Protein AF-A0A9E2CQS5-F1 (afdb_monomer_lite)

Secondary structure (DSSP, 8-state):
---THHHHHHHTPEEP-EEEEE-S-SB--SSPPEEEEEEPSS---GGG-EEEETTTEEPEEEEEETTEEEEE-SSPPPSEEEEEEEEEE-TTSSSEEEEEEEEEE--TTS-------

Sequence (117 aa):
YAKLSSLKTKLNAKPMPLLSEKTGGDYATDQPVSISLTFKEGKYRLKELTCYVAGQGKAKLDWVSDTEVTATAEKPFGVGRGRINCTMPDNSGRHYYWYSNVWIRSSPDQGYVSEKS

Radius of gyration: 16.21 Å; chains: 1; bounding box: 38×31×44 Å

pLDDT: mean 86.29, std 18.57, range [36.94, 98.5]

Foldseek 3Di:
DDDCVVVVLVVQAAAQQFPDKDWVDQAFDQFKTKMKTFHDDDDFQVVQKWKAKVPQGTFDWDAPDPGIIMTIGPGTDDAAKIKMKIWGQGPVSPHIHIDMGIHHYHDPPPDPDPDDD

Structure (mmCIF, N/CA/C/O backbone):
data_AF-A0A9E2CQS5-F1
#
_entry.id   AF-A0A9E2CQS5-F1
#
loop_
_atom_site.group_PDB
_atom_site.id
_atom_site.type_symbol
_atom_site.label_atom_id
_atom_site.label_alt_id
_atom_site.label_comp_id
_atom_site.label_asym_id
_atom_site.label_entity_id
_atom_site.label_seq_id
_atom_site.pdbx_PDB_ins_code
_atom_site.Cartn_x
_atom_site.Cartn_y
_atom_site.Cartn_z
_atom_site.occupancy
_atom_site.B_iso_or_equiv
_atom_site.auth_seq_id
_atom_site.auth_comp_id
_atom_site.auth_asym_id
_atom_site.auth_atom_id
_atom_site.pdbx_PDB_model_num
ATOM 1 N N . TYR A 1 1 ? -19.107 -9.886 -21.287 1.00 36.94 1 TYR A N 1
ATOM 2 C CA . TYR A 1 1 ? -20.202 -9.328 -20.466 1.00 36.94 1 TYR A CA 1
ATOM 3 C C . TYR A 1 1 ? -19.982 -9.672 -18.999 1.00 36.94 1 TYR A C 1
ATOM 5 O O . TYR A 1 1 ? -19.922 -10.846 -18.654 1.00 36.94 1 TYR A O 1
ATOM 13 N N . ALA A 1 2 ? -19.767 -8.663 -18.150 1.00 41.81 2 ALA A N 1
ATOM 14 C CA . ALA A 1 2 ? -19.507 -8.842 -16.720 1.00 41.81 2 ALA A CA 1
ATOM 15 C C . ALA A 1 2 ? -20.821 -9.114 -15.964 1.00 41.81 2 ALA A C 1
ATOM 17 O O . ALA A 1 2 ? -21.767 -8.339 -16.068 1.00 41.81 2 ALA A O 1
ATOM 18 N N . LYS A 1 3 ? -20.896 -10.223 -15.216 1.00 44.28 3 LYS A N 1
ATOM 19 C CA . LYS A 1 3 ? -22.084 -10.596 -14.430 1.00 44.28 3 LYS A CA 1
ATOM 20 C C . LYS A 1 3 ? -22.300 -9.601 -13.276 1.00 44.28 3 LYS A C 1
ATOM 22 O O . LYS A 1 3 ? -21.394 -9.404 -12.461 1.00 44.28 3 LYS A O 1
ATOM 27 N N . LEU A 1 4 ? -23.510 -9.035 -13.177 1.00 54.22 4 LEU A N 1
ATOM 28 C CA . LEU A 1 4 ? -23.929 -8.067 -12.143 1.00 54.22 4 LEU A CA 1
ATOM 29 C C . LEU A 1 4 ? -23.735 -8.559 -10.698 1.00 54.22 4 LEU A C 1
ATOM 31 O O . LEU A 1 4 ? -23.569 -7.748 -9.794 1.00 54.22 4 LEU A O 1
ATOM 35 N N . SER A 1 5 ? -23.687 -9.869 -10.451 1.00 50.06 5 SER A N 1
ATOM 36 C CA . SER A 1 5 ? -23.412 -10.405 -9.111 1.00 50.06 5 SER A CA 1
ATOM 37 C C . SER A 1 5 ? -22.006 -10.063 -8.596 1.00 50.06 5 SER A C 1
ATOM 39 O O . SER A 1 5 ? -21.827 -9.881 -7.395 1.00 50.06 5 SER A O 1
ATOM 41 N N . SER A 1 6 ? -21.022 -9.877 -9.486 1.00 47.41 6 SER A N 1
ATOM 42 C CA . SER A 1 6 ? -19.667 -9.422 -9.123 1.00 47.41 6 SER A CA 1
ATOM 43 C C . SER A 1 6 ? -19.569 -7.910 -8.857 1.00 47.41 6 SER A C 1
ATOM 45 O O . SER A 1 6 ? -18.563 -7.439 -8.324 1.00 47.41 6 SER A O 1
ATOM 47 N N . LEU A 1 7 ? -20.609 -7.144 -9.213 1.00 48.56 7 LEU A N 1
ATOM 48 C CA . LEU A 1 7 ? -20.676 -5.693 -9.021 1.00 48.56 7 LEU A CA 1
ATOM 49 C C . LEU A 1 7 ? -20.853 -5.334 -7.540 1.00 48.56 7 LEU A C 1
ATOM 51 O O . LEU A 1 7 ? -20.248 -4.381 -7.062 1.00 48.56 7 LEU A O 1
ATOM 55 N N . LYS A 1 8 ? -21.617 -6.138 -6.790 1.00 47.81 8 LYS A N 1
ATOM 56 C CA . LYS A 1 8 ? -21.932 -5.876 -5.376 1.00 47.81 8 LYS A CA 1
ATOM 57 C C . LYS A 1 8 ? -20.705 -6.005 -4.466 1.00 47.81 8 LYS A C 1
ATOM 59 O O . LYS A 1 8 ? -20.511 -5.185 -3.577 1.00 47.81 8 LYS A O 1
ATOM 64 N N . THR A 1 9 ? -19.830 -6.979 -4.723 1.00 46.38 9 THR A N 1
ATOM 65 C CA . THR A 1 9 ? -18.573 -7.151 -3.971 1.00 46.38 9 THR A CA 1
ATOM 66 C C . THR A 1 9 ? -17.570 -6.035 -4.270 1.00 46.38 9 THR A C 1
ATOM 68 O O . THR A 1 9 ? -16.846 -5.616 -3.374 1.00 46.38 9 THR A O 1
ATOM 71 N N . LYS A 1 10 ? -17.568 -5.498 -5.501 1.00 47.25 10 LYS A N 1
ATOM 72 C CA . LYS A 1 10 ? -16.746 -4.334 -5.874 1.00 47.25 10 LYS A CA 1
ATOM 73 C C . LYS A 1 10 ? -17.269 -3.023 -5.274 1.00 47.25 10 LYS A C 1
ATOM 75 O O . LYS A 1 10 ? -16.463 -2.161 -4.955 1.00 47.25 10 LYS A O 1
ATOM 80 N N . LEU A 1 11 ? -18.585 -2.896 -5.080 1.00 53.03 11 LEU A N 1
ATOM 81 C CA . LEU A 1 11 ? -19.217 -1.719 -4.469 1.00 53.03 11 LEU A CA 1
ATOM 82 C C . LEU A 1 11 ? -19.046 -1.640 -2.940 1.00 53.03 11 LEU A C 1
ATOM 84 O O . LEU A 1 11 ? -19.198 -0.567 -2.371 1.00 53.03 11 LEU A O 1
ATOM 88 N N . ASN A 1 12 ? -18.757 -2.765 -2.276 1.00 55.62 12 ASN A N 1
ATOM 89 C CA . ASN A 1 12 ? -18.665 -2.855 -0.812 1.00 55.62 12 ASN A CA 1
ATOM 90 C C . ASN A 1 12 ? -17.233 -2.730 -0.260 1.00 55.62 12 ASN A C 1
ATOM 92 O O . ASN A 1 12 ? -17.038 -2.852 0.952 1.00 55.62 12 ASN A O 1
ATOM 96 N N . ALA A 1 13 ? -16.226 -2.529 -1.116 1.00 62.12 13 ALA A N 1
ATOM 97 C CA . ALA A 1 13 ? -14.872 -2.243 -0.657 1.00 62.12 13 ALA A CA 1
ATOM 98 C C . ALA A 1 13 ? -14.817 -0.806 -0.125 1.00 62.12 13 ALA A C 1
ATOM 100 O O . ALA A 1 13 ? -15.179 0.139 -0.829 1.00 62.12 13 ALA A O 1
ATOM 101 N N . LYS A 1 14 ? -14.378 -0.635 1.125 1.00 84.69 14 LYS A N 1
ATOM 102 C CA . LYS A 1 14 ? -14.215 0.699 1.706 1.00 84.69 14 LYS A CA 1
ATOM 103 C C . LYS A 1 14 ? -12.936 1.324 1.135 1.00 84.69 14 LYS A C 1
ATOM 105 O O . LYS A 1 14 ? -11.926 0.623 1.053 1.00 84.69 14 LYS A O 1
ATOM 110 N N . PRO A 1 15 ? -12.924 2.611 0.757 1.00 92.25 15 PRO A N 1
ATOM 111 C CA . PRO A 1 15 ? -11.673 3.272 0.406 1.00 92.25 15 PRO A CA 1
ATOM 112 C C . PRO A 1 15 ? -10.745 3.263 1.622 1.00 92.25 15 PRO A C 1
ATOM 114 O O . PRO A 1 15 ? -11.201 3.493 2.746 1.00 92.25 15 PRO A O 1
ATOM 117 N N . MET A 1 16 ? -9.461 2.974 1.410 1.00 96.12 16 MET A N 1
ATOM 118 C CA . MET A 1 16 ? -8.463 3.044 2.478 1.00 96.12 16 MET A CA 1
ATOM 119 C C . MET A 1 16 ? -8.512 4.421 3.164 1.00 96.12 16 MET A C 1
ATOM 121 O O . MET A 1 16 ? -8.578 5.430 2.460 1.00 96.12 16 MET A O 1
ATOM 125 N N . PRO A 1 17 ? -8.521 4.497 4.511 1.00 96.06 17 PRO A N 1
ATOM 126 C CA . PRO A 1 17 ? -8.713 5.751 5.236 1.00 96.06 17 PRO A CA 1
ATOM 127 C C . PRO A 1 17 ? -7.413 6.569 5.267 1.00 96.06 17 PRO A C 1
ATOM 129 O O . PRO A 1 17 ? -6.809 6.767 6.319 1.00 96.06 17 PRO A O 1
ATOM 132 N N . LEU A 1 18 ? -6.971 7.021 4.096 1.00 96.81 18 LEU A N 1
ATOM 133 C CA . LEU A 1 18 ? -5.725 7.753 3.899 1.00 96.81 18 LEU A CA 1
ATOM 134 C C . LEU A 1 18 ? -5.946 9.256 4.062 1.00 96.81 18 LEU A C 1
ATOM 136 O O . LEU A 1 18 ? -6.937 9.805 3.578 1.00 96.81 18 LEU A O 1
ATOM 140 N N . LEU A 1 19 ? -5.035 9.904 4.780 1.00 96.94 19 LEU A N 1
ATOM 141 C CA . LEU A 1 19 ? -4.870 11.352 4.800 1.00 96.94 19 LEU A CA 1
ATOM 142 C C . LEU A 1 19 ? -4.144 11.812 3.532 1.00 96.94 19 LEU A C 1
ATOM 144 O O . LEU A 1 19 ? -4.514 12.834 2.960 1.00 96.94 19 LEU A O 1
ATOM 148 N N . SER A 1 20 ? -3.136 11.050 3.108 1.00 96.88 20 SER A N 1
ATOM 149 C CA . SER A 1 20 ? -2.386 11.289 1.880 1.00 96.88 20 SER A CA 1
ATOM 150 C C . SER A 1 20 ? -1.658 10.031 1.405 1.00 96.88 20 SER A C 1
ATOM 152 O O . SER A 1 20 ? -1.422 9.080 2.160 1.00 96.88 20 SER A O 1
ATOM 154 N N . GLU A 1 21 ? -1.276 10.056 0.135 1.00 96.69 21 GLU A N 1
ATOM 155 C CA . GLU A 1 21 ? -0.513 9.026 -0.545 1.00 96.69 21 GLU A CA 1
ATOM 156 C C . GLU A 1 21 ? 0.594 9.653 -1.399 1.00 96.69 21 GLU A C 1
ATOM 158 O O . GLU A 1 21 ? 0.439 10.733 -1.973 1.00 96.69 21 GLU A O 1
ATOM 163 N N . LYS A 1 22 ? 1.729 8.961 -1.507 1.00 97.19 22 LYS A N 1
A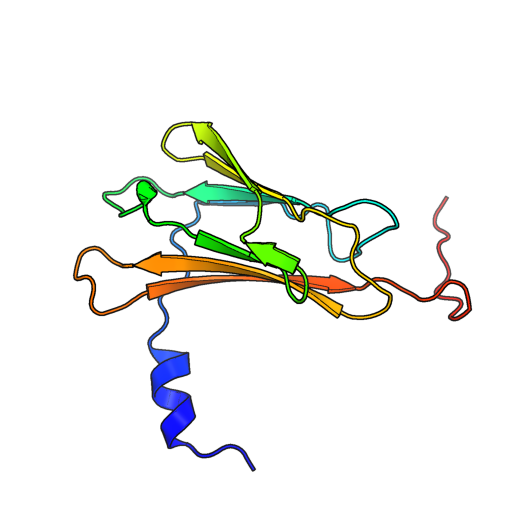TOM 164 C CA . LYS A 1 22 ? 2.816 9.312 -2.428 1.00 97.19 22 LYS A CA 1
ATOM 165 C C . LYS A 1 22 ? 3.246 8.067 -3.182 1.00 97.19 22 LYS A C 1
ATOM 167 O O . LYS A 1 22 ? 3.616 7.074 -2.567 1.00 97.19 22 LYS A O 1
ATOM 172 N N . THR A 1 23 ? 3.203 8.121 -4.508 1.00 94.50 23 THR A N 1
ATOM 173 C CA . THR A 1 23 ? 3.429 6.955 -5.383 1.00 94.50 23 THR A CA 1
ATOM 174 C C . THR A 1 23 ? 4.669 7.071 -6.266 1.00 94.50 23 THR A C 1
ATOM 176 O O . THR A 1 23 ? 4.969 6.153 -7.025 1.00 94.50 23 THR A O 1
ATOM 179 N N . GLY A 1 24 ? 5.371 8.207 -6.208 1.00 88.75 24 GLY A N 1
ATOM 180 C CA . GLY A 1 24 ? 6.487 8.506 -7.109 1.00 88.75 24 GLY A CA 1
ATOM 181 C C . GLY A 1 24 ? 6.068 8.816 -8.553 1.00 88.75 24 GLY A C 1
ATOM 182 O O . GLY A 1 24 ? 6.939 8.961 -9.402 1.00 88.75 24 GLY A O 1
ATOM 183 N N . GLY A 1 25 ? 4.762 8.940 -8.830 1.00 91.12 25 GLY A N 1
ATOM 184 C CA . GLY A 1 25 ? 4.203 9.237 -10.153 1.00 91.12 25 GLY A CA 1
ATOM 185 C C . GLY A 1 25 ? 3.503 8.040 -10.805 1.00 91.12 25 GLY A C 1
ATOM 186 O O . GLY A 1 25 ? 3.263 7.018 -10.163 1.00 91.12 25 GLY A O 1
ATOM 187 N N . ASP A 1 26 ? 3.181 8.185 -12.092 1.00 90.50 26 ASP A N 1
ATOM 188 C CA . ASP A 1 26 ? 2.395 7.205 -12.863 1.00 90.50 26 ASP A CA 1
ATOM 189 C C . ASP A 1 26 ? 3.257 6.192 -13.632 1.00 90.50 26 ASP A C 1
ATOM 191 O O . ASP A 1 26 ? 2.745 5.220 -14.196 1.00 90.50 26 ASP A O 1
ATOM 195 N N . TYR A 1 27 ? 4.574 6.403 -13.667 1.00 92.12 27 TYR A N 1
ATOM 196 C CA . TYR A 1 27 ? 5.501 5.605 -14.462 1.00 92.12 27 TYR A CA 1
ATOM 197 C C . TYR A 1 27 ? 6.454 4.808 -13.580 1.00 92.12 27 TYR A C 1
ATOM 199 O O . TYR A 1 27 ? 6.983 5.316 -12.594 1.00 92.12 27 TYR A O 1
ATOM 207 N N . ALA A 1 28 ? 6.668 3.548 -13.949 1.00 93.62 28 ALA A N 1
ATOM 208 C CA . ALA A 1 28 ? 7.691 2.702 -13.352 1.00 93.62 28 ALA A CA 1
ATOM 209 C C . ALA A 1 28 ? 8.927 2.682 -14.253 1.00 93.62 28 ALA A C 1
ATOM 211 O O . ALA A 1 28 ? 8.815 2.719 -15.480 1.00 93.62 28 ALA A O 1
ATOM 212 N N . THR A 1 29 ? 10.100 2.584 -13.637 1.00 92.25 29 THR A N 1
ATOM 213 C CA . THR A 1 29 ? 11.387 2.544 -14.334 1.00 92.25 29 THR A CA 1
ATOM 214 C C . THR A 1 29 ? 12.012 1.151 -14.225 1.00 92.25 29 THR A C 1
ATOM 216 O O . THR A 1 29 ? 11.331 0.145 -14.006 1.00 92.25 29 THR A O 1
ATOM 219 N N . ASP A 1 30 ? 13.323 1.073 -14.420 1.00 92.31 30 ASP A N 1
ATOM 220 C CA . ASP A 1 30 ? 14.146 -0.085 -14.093 1.00 92.31 30 ASP A CA 1
ATOM 221 C C . ASP A 1 30 ? 14.393 -0.256 -12.582 1.00 92.31 30 ASP A C 1
ATOM 223 O O . ASP A 1 30 ? 15.056 -1.214 -12.195 1.00 92.31 30 ASP A O 1
ATOM 227 N N . GLN A 1 31 ? 13.835 0.614 -11.735 1.00 94.38 31 GLN A N 1
ATOM 228 C CA . GLN A 1 31 ? 13.873 0.500 -10.278 1.00 94.38 31 GLN A CA 1
ATOM 229 C C . GLN A 1 31 ? 12.541 -0.024 -9.714 1.00 94.38 31 GLN A C 1
ATOM 231 O O . GLN A 1 31 ? 11.480 0.180 -10.318 1.00 94.38 31 GLN A O 1
ATOM 236 N N . PRO A 1 32 ? 12.552 -0.708 -8.553 1.00 95.69 32 PRO A N 1
ATOM 237 C CA . PRO A 1 32 ? 11.323 -1.030 -7.838 1.00 95.69 32 PRO A CA 1
ATOM 238 C C . PRO A 1 32 ? 10.566 0.242 -7.446 1.00 95.69 32 PRO A C 1
ATOM 240 O O . PRO A 1 32 ? 11.168 1.258 -7.109 1.00 95.69 32 PRO A O 1
ATOM 243 N N . VAL A 1 33 ? 9.236 0.175 -7.465 1.00 96.38 33 VAL A N 1
ATOM 244 C CA . VAL A 1 33 ? 8.392 1.287 -7.014 1.00 96.38 33 VAL A CA 1
ATOM 245 C C . VAL A 1 33 ? 8.018 1.132 -5.544 1.00 96.38 33 VAL A C 1
ATOM 247 O O . VAL A 1 33 ? 7.910 0.014 -5.025 1.00 96.38 33 VAL A O 1
ATOM 250 N N . SER A 1 34 ? 7.720 2.261 -4.910 1.00 97.19 34 SER A N 1
ATOM 251 C CA . SER A 1 34 ? 7.219 2.328 -3.541 1.00 97.19 34 SER A CA 1
ATOM 252 C C . SER A 1 34 ? 5.992 3.227 -3.462 1.00 97.19 34 SER A C 1
ATOM 254 O O . SER A 1 34 ? 5.842 4.171 -4.237 1.00 97.19 34 SER A O 1
ATOM 256 N N . ILE A 1 35 ? 5.120 2.941 -2.499 1.00 97.50 35 ILE A N 1
ATOM 257 C CA . ILE A 1 35 ? 4.040 3.841 -2.087 1.00 97.50 35 ILE A CA 1
ATOM 258 C C . ILE A 1 35 ? 4.186 4.165 -0.615 1.00 97.50 35 ILE A C 1
ATOM 260 O O . ILE A 1 35 ? 4.318 3.254 0.196 1.00 97.50 35 ILE A O 1
ATOM 264 N N . SER A 1 36 ? 4.113 5.443 -0.273 1.00 98.25 36 SER A N 1
ATOM 265 C CA . SER A 1 36 ? 3.971 5.893 1.108 1.00 98.25 36 SER A CA 1
ATOM 266 C C . SER A 1 36 ? 2.510 6.238 1.352 1.00 98.25 36 SER A C 1
ATOM 268 O O . SER A 1 36 ? 1.906 6.988 0.582 1.00 98.25 36 SER A O 1
ATOM 270 N N . LEU A 1 37 ? 1.937 5.647 2.393 1.00 98.38 37 LEU A N 1
ATOM 271 C CA . LEU A 1 37 ? 0.543 5.803 2.781 1.00 98.38 37 LEU A CA 1
ATOM 272 C C . LEU A 1 37 ? 0.496 6.404 4.184 1.00 98.38 37 LEU A C 1
ATOM 274 O O . LEU A 1 37 ? 0.977 5.783 5.134 1.00 98.38 37 LEU A O 1
ATOM 278 N N . THR A 1 38 ? -0.113 7.580 4.309 1.00 98.31 38 THR A N 1
ATOM 279 C CA . THR A 1 38 ? -0.373 8.229 5.595 1.00 98.31 38 THR A CA 1
ATOM 280 C C . THR A 1 38 ? -1.848 8.062 5.928 1.00 98.31 38 THR A C 1
ATOM 282 O O . THR A 1 38 ? -2.719 8.489 5.171 1.00 98.31 38 THR A O 1
ATOM 285 N N . PHE A 1 39 ? -2.157 7.429 7.054 1.00 98.00 39 PHE A N 1
ATOM 286 C CA . PHE A 1 39 ? -3.521 7.155 7.496 1.00 98.00 39 PHE A CA 1
ATOM 287 C C . PHE A 1 39 ? -4.118 8.351 8.244 1.00 98.00 39 PHE A C 1
ATOM 289 O O . PHE A 1 39 ? -3.425 9.062 8.969 1.00 98.00 39 PHE A O 1
ATOM 296 N N . LYS A 1 40 ? -5.431 8.557 8.092 1.00 96.88 40 LYS A N 1
ATOM 297 C CA . LYS A 1 40 ? -6.189 9.480 8.949 1.00 96.88 40 LYS A CA 1
ATOM 298 C C . LYS A 1 40 ? -6.135 8.997 10.395 1.00 96.88 40 LYS A C 1
ATOM 300 O O . LYS A 1 40 ? -6.028 7.798 10.648 1.00 96.88 40 LYS A O 1
ATOM 305 N N . GLU A 1 41 ? -6.312 9.911 11.341 1.00 93.94 41 GLU A N 1
ATOM 306 C CA . GLU A 1 41 ? -6.515 9.528 12.735 1.00 93.94 41 GLU A CA 1
ATOM 307 C C . GLU A 1 41 ? -7.761 8.642 12.883 1.00 93.94 41 GLU A C 1
ATOM 309 O O . GLU A 1 41 ? -8.795 8.845 12.235 1.00 93.94 41 GLU A O 1
ATOM 314 N N . GLY A 1 42 ? -7.653 7.614 13.721 1.00 92.94 42 GLY A N 1
ATOM 315 C CA . GLY A 1 42 ? -8.738 6.679 13.977 1.00 92.94 42 GLY A CA 1
ATOM 316 C C . GLY A 1 42 ? -8.248 5.338 14.502 1.00 92.94 42 GLY A C 1
ATOM 317 O O . GLY A 1 42 ? -7.056 5.044 14.537 1.00 92.94 42 GLY A O 1
ATOM 318 N N . LYS A 1 43 ? -9.196 4.499 14.921 1.00 93.94 43 LYS A N 1
ATOM 319 C CA . LYS A 1 43 ? -8.912 3.124 15.340 1.00 93.94 43 LYS A CA 1
ATOM 320 C C . LYS A 1 43 ? -9.046 2.220 14.122 1.00 93.94 43 LYS A C 1
ATOM 322 O O . LYS A 1 43 ? -10.167 1.954 13.699 1.00 93.94 43 LYS A O 1
ATOM 327 N N . TYR A 1 44 ? -7.927 1.764 13.570 1.00 95.88 44 TYR A N 1
ATOM 328 C CA . TYR A 1 44 ? -7.889 0.841 12.435 1.00 95.88 44 TYR A CA 1
ATOM 329 C C . TYR A 1 44 ? -6.996 -0.360 12.739 1.00 95.88 44 TYR A C 1
ATOM 331 O O . TYR A 1 44 ? -6.107 -0.298 13.588 1.00 95.88 44 TYR A O 1
ATOM 339 N N . ARG A 1 45 ? -7.191 -1.456 12.004 1.00 96.50 45 ARG A N 1
ATOM 340 C CA . ARG A 1 45 ? -6.390 -2.681 12.132 1.00 96.50 45 ARG A CA 1
ATOM 341 C C . ARG A 1 45 ? -5.092 -2.586 11.323 1.00 96.50 45 ARG A C 1
ATOM 343 O O . ARG A 1 45 ? -4.799 -3.452 10.507 1.00 96.50 45 ARG A O 1
ATOM 350 N N . LEU A 1 46 ? -4.312 -1.525 11.548 1.00 96.31 46 LEU A N 1
ATOM 351 C CA . LEU A 1 46 ? -3.106 -1.197 10.771 1.00 96.31 46 LEU A CA 1
ATOM 352 C C . LEU A 1 46 ? -2.071 -2.332 10.753 1.00 96.31 46 LEU A C 1
ATOM 354 O O . LEU A 1 46 ? -1.470 -2.600 9.720 1.00 96.31 46 LEU A O 1
ATOM 358 N N . LYS A 1 47 ? -1.941 -3.083 11.853 1.00 95.44 47 LYS A N 1
ATOM 359 C CA . LYS A 1 47 ? -1.060 -4.263 11.944 1.00 95.44 47 LYS A CA 1
ATOM 360 C C . LYS A 1 47 ? -1.436 -5.401 10.985 1.00 95.44 47 LYS A C 1
ATOM 362 O O . LYS A 1 47 ? -0.632 -6.296 10.757 1.00 95.44 47 LYS A O 1
ATOM 367 N N . GLU A 1 48 ? -2.648 -5.376 10.441 1.00 96.81 48 GLU A N 1
ATOM 368 C CA . GLU A 1 48 ? -3.159 -6.353 9.476 1.00 96.81 48 GLU A CA 1
ATOM 369 C C . GLU A 1 48 ? -3.214 -5.791 8.053 1.00 96.81 48 GLU A C 1
ATOM 371 O O . GLU A 1 48 ? -3.717 -6.451 7.138 1.00 96.81 48 GLU A O 1
ATOM 376 N N . LEU A 1 49 ? -2.676 -4.585 7.841 1.00 97.88 49 LEU A N 1
ATOM 377 C CA . LEU A 1 49 ? -2.432 -4.063 6.508 1.00 97.88 49 LEU A CA 1
ATOM 378 C C . LEU A 1 49 ? -1.487 -5.010 5.767 1.00 97.88 49 LEU A C 1
ATOM 380 O O . LEU A 1 49 ? -0.380 -5.302 6.212 1.00 97.88 49 LEU A O 1
ATOM 384 N N . THR A 1 50 ? -1.923 -5.466 4.600 1.00 98.00 50 THR A N 1
ATOM 385 C CA . THR A 1 50 ? -1.089 -6.244 3.687 1.00 98.00 50 THR A CA 1
ATOM 386 C C . THR A 1 50 ? -1.135 -5.609 2.312 1.00 98.00 50 THR A C 1
ATOM 388 O O . THR A 1 50 ? -2.218 -5.306 1.810 1.00 98.00 50 THR A O 1
ATOM 391 N N . CYS A 1 51 ? 0.028 -5.444 1.687 1.00 98.19 51 CYS A N 1
ATOM 392 C CA . CYS A 1 51 ? 0.131 -4.990 0.309 1.00 98.19 51 CYS A CA 1
ATOM 393 C C . CYS A 1 51 ? 0.675 -6.106 -0.586 1.00 98.19 51 CYS A C 1
ATOM 395 O O . CYS A 1 51 ? 1.590 -6.829 -0.198 1.00 98.19 51 CYS A O 1
ATOM 397 N N . TYR A 1 52 ? 0.112 -6.236 -1.784 1.00 98.06 52 TYR A N 1
ATOM 398 C CA . TYR A 1 52 ? 0.481 -7.224 -2.789 1.00 98.06 52 TYR A CA 1
ATOM 399 C C . TYR A 1 52 ? 0.890 -6.545 -4.087 1.00 98.06 52 TYR A C 1
ATOM 401 O O . TYR A 1 52 ? 0.164 -5.705 -4.625 1.00 98.06 52 TYR A O 1
ATOM 409 N N . VAL A 1 53 ? 2.031 -6.967 -4.609 1.00 97.88 53 VAL A N 1
ATOM 410 C CA . VAL A 1 53 ? 2.627 -6.515 -5.857 1.00 97.88 53 VAL A CA 1
ATOM 411 C C . VAL A 1 53 ? 2.319 -7.532 -6.951 1.00 97.88 53 VAL A C 1
ATOM 413 O O . VAL A 1 53 ? 2.558 -8.735 -6.800 1.00 97.88 53 VAL A O 1
ATOM 416 N N . ALA A 1 54 ? 1.756 -7.056 -8.062 1.00 94.56 54 ALA A N 1
ATOM 417 C CA . ALA A 1 54 ? 1.369 -7.906 -9.181 1.00 94.56 54 ALA A CA 1
ATOM 418 C C . ALA A 1 54 ? 2.573 -8.707 -9.703 1.00 94.56 54 ALA A C 1
ATOM 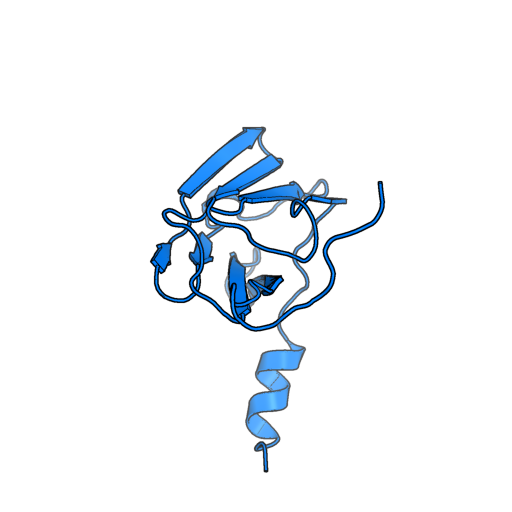420 O O . ALA A 1 54 ? 3.591 -8.134 -10.083 1.00 94.56 54 ALA A O 1
ATOM 421 N N . GLY A 1 55 ? 2.449 -10.036 -9.699 1.00 94.25 55 GLY A N 1
ATOM 422 C CA . GLY A 1 55 ? 3.503 -10.951 -10.144 1.00 94.25 55 GLY A CA 1
ATOM 423 C C . GLY A 1 55 ? 4.687 -11.117 -9.183 1.00 94.25 55 GLY A C 1
ATOM 424 O O . GLY A 1 55 ? 5.600 -11.862 -9.517 1.00 94.25 55 GLY A O 1
ATOM 425 N N . GLN A 1 56 ? 4.689 -10.465 -8.012 1.00 95.88 56 GLN A N 1
ATOM 426 C CA . GLN A 1 56 ? 5.802 -10.541 -7.049 1.00 95.88 56 GLN A CA 1
ATOM 427 C C . GLN A 1 56 ? 5.379 -10.976 -5.636 1.00 95.88 56 GLN A C 1
ATOM 429 O O . GLN A 1 56 ? 6.228 -11.286 -4.813 1.00 95.88 56 GLN A O 1
ATOM 434 N N . GLY A 1 57 ? 4.079 -11.047 -5.336 1.00 96.62 57 GLY A N 1
ATOM 435 C CA . GLY A 1 57 ? 3.604 -11.481 -4.019 1.00 96.62 57 GLY A CA 1
ATOM 436 C C . GLY A 1 57 ? 3.468 -10.315 -3.044 1.00 96.62 57 GLY A C 1
ATOM 437 O O . GLY A 1 57 ? 2.920 -9.281 -3.417 1.00 96.62 57 GLY A O 1
ATOM 438 N N . LYS A 1 58 ? 3.864 -10.484 -1.778 1.00 97.25 58 LYS A N 1
ATOM 439 C CA . LYS A 1 58 ? 3.716 -9.430 -0.760 1.00 97.25 58 LYS A CA 1
ATOM 440 C C . LYS A 1 58 ? 4.758 -8.330 -0.967 1.00 97.25 58 LYS A C 1
ATOM 442 O O . LYS A 1 58 ? 5.926 -8.623 -1.180 1.00 97.25 58 LYS A O 1
ATOM 447 N N . ALA A 1 59 ? 4.332 -7.075 -0.866 1.00 97.38 59 ALA A N 1
ATOM 448 C CA . ALA A 1 59 ? 5.248 -5.944 -0.785 1.00 97.38 59 ALA A CA 1
ATOM 449 C C . ALA A 1 59 ? 5.990 -5.971 0.556 1.00 97.38 59 ALA A C 1
ATOM 451 O O . ALA A 1 59 ? 5.430 -6.399 1.573 1.00 97.38 59 ALA A O 1
ATOM 452 N N . LYS A 1 60 ? 7.214 -5.444 0.575 1.00 97.75 60 LYS A N 1
ATOM 453 C CA . LYS A 1 60 ? 7.901 -5.144 1.830 1.00 97.75 60 LYS A CA 1
ATOM 454 C C . LYS A 1 60 ? 7.224 -3.933 2.470 1.00 97.75 60 LYS A C 1
ATOM 456 O O . LYS A 1 60 ? 7.073 -2.912 1.805 1.00 97.75 60 LYS A O 1
ATOM 461 N N . LEU A 1 61 ? 6.797 -4.064 3.725 1.00 98.06 61 LEU A N 1
ATOM 462 C CA . LEU A 1 61 ? 6.210 -2.970 4.497 1.00 98.06 61 LEU A CA 1
ATOM 463 C C . LEU A 1 61 ? 7.223 -2.449 5.509 1.00 98.06 61 LEU A C 1
ATOM 465 O O . LEU A 1 61 ? 7.666 -3.201 6.375 1.00 98.06 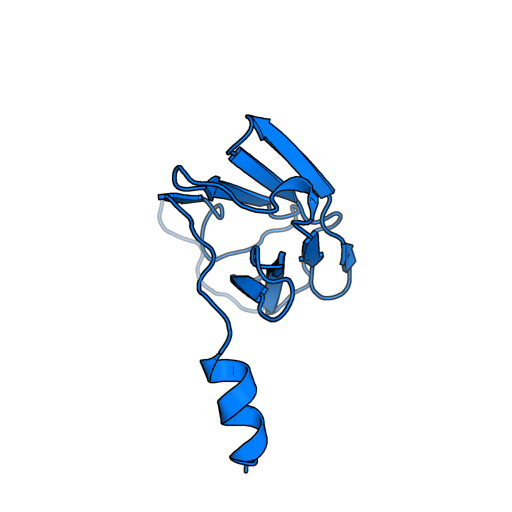61 LEU A O 1
ATOM 469 N N . ASP A 1 62 ? 7.529 -1.162 5.416 1.00 98.00 62 ASP A N 1
ATOM 470 C CA . ASP A 1 62 ? 8.383 -0.440 6.350 1.00 98.00 62 ASP A CA 1
ATOM 471 C C . ASP A 1 62 ? 7.536 0.656 7.023 1.00 98.00 62 ASP A C 1
ATOM 473 O O . ASP A 1 62 ? 7.107 1.616 6.377 1.00 98.00 62 ASP A O 1
ATOM 477 N N . TRP A 1 63 ? 7.230 0.487 8.313 1.00 97.50 63 TRP A N 1
ATOM 478 C CA . TRP A 1 63 ? 6.470 1.468 9.096 1.00 97.50 63 TRP A CA 1
ATOM 479 C C . TRP A 1 63 ? 7.390 2.605 9.540 1.00 97.50 63 TRP A C 1
ATOM 481 O O . TRP A 1 63 ? 8.411 2.364 10.181 1.00 97.50 63 TRP A O 1
ATOM 491 N N . VAL A 1 64 ? 7.022 3.835 9.185 1.00 95.25 64 VAL A N 1
ATOM 492 C CA . VAL A 1 64 ? 7.760 5.064 9.527 1.00 95.25 64 VAL A CA 1
ATOM 493 C C . VAL A 1 64 ? 7.222 5.666 10.828 1.00 95.25 64 VAL A C 1
ATOM 495 O O . VAL A 1 64 ? 7.969 6.259 11.602 1.00 95.25 64 VAL A O 1
ATOM 498 N N . SER A 1 65 ? 5.929 5.478 11.094 1.00 95.69 65 SER A N 1
ATOM 499 C CA . SER A 1 65 ? 5.254 5.846 12.342 1.00 95.69 65 SER A CA 1
ATOM 500 C C . SER A 1 65 ? 4.051 4.927 12.579 1.00 95.69 65 SER A C 1
ATOM 502 O O . SER A 1 65 ? 3.803 4.021 11.788 1.00 95.69 65 SER A O 1
ATOM 504 N N . ASP A 1 66 ? 3.260 5.171 13.624 1.00 94.69 66 ASP A N 1
ATOM 505 C CA . ASP A 1 66 ? 2.028 4.409 13.880 1.00 94.69 66 ASP A CA 1
ATOM 506 C C . ASP A 1 66 ? 0.959 4.588 12.789 1.00 94.69 66 ASP A C 1
ATOM 508 O O . ASP A 1 66 ? 0.053 3.763 12.675 1.00 94.69 66 ASP A O 1
ATOM 512 N N . THR A 1 67 ? 1.041 5.655 11.987 1.00 96.44 67 THR A N 1
ATOM 513 C CA . THR A 1 67 ? 0.058 6.001 10.948 1.00 96.44 67 THR A CA 1
ATOM 514 C C . THR A 1 67 ? 0.688 6.218 9.576 1.00 96.44 67 THR A C 1
ATOM 516 O O . THR A 1 67 ? 0.001 6.659 8.657 1.00 96.44 67 THR A O 1
ATOM 519 N N . GLU A 1 68 ? 1.964 5.886 9.392 1.00 97.81 68 GLU A N 1
ATOM 520 C CA . GLU A 1 68 ? 2.651 6.027 8.110 1.00 97.81 68 GLU A CA 1
ATOM 521 C C . GLU A 1 68 ? 3.457 4.776 7.776 1.00 97.81 68 GLU A C 1
ATOM 523 O O . GLU A 1 68 ? 4.281 4.306 8.564 1.00 97.81 68 GLU A O 1
ATOM 528 N N . VAL A 1 69 ? 3.229 4.250 6.576 1.00 98.38 69 VAL A N 1
ATOM 529 C CA . VAL A 1 69 ? 3.890 3.044 6.076 1.00 98.38 69 VAL A CA 1
ATOM 530 C C . VAL A 1 69 ? 4.327 3.239 4.638 1.00 98.38 69 VAL A C 1
ATOM 532 O O . VAL A 1 69 ? 3.611 3.830 3.828 1.00 98.38 69 VAL A O 1
ATOM 535 N N . THR A 1 70 ? 5.486 2.685 4.312 1.00 98.50 70 THR A N 1
ATOM 536 C CA . THR A 1 70 ? 5.951 2.558 2.936 1.00 98.50 70 THR A CA 1
ATOM 537 C C . THR A 1 70 ? 5.850 1.103 2.498 1.00 98.50 70 THR A C 1
ATOM 539 O O . THR A 1 70 ? 6.386 0.211 3.152 1.00 98.50 70 THR A O 1
ATOM 542 N N . ALA A 1 71 ? 5.145 0.856 1.395 1.00 98.19 71 ALA A N 1
ATOM 543 C CA . ALA A 1 71 ? 5.061 -0.446 0.751 1.00 98.19 71 ALA A CA 1
ATOM 544 C C . ALA A 1 71 ? 5.903 -0.447 -0.527 1.00 98.19 71 ALA A C 1
ATOM 546 O O . ALA A 1 71 ? 5.638 0.329 -1.445 1.00 98.19 71 ALA A O 1
ATOM 547 N N . THR A 1 72 ? 6.885 -1.340 -0.596 1.00 98.06 72 THR A N 1
ATOM 548 C CA . THR A 1 72 ? 7.883 -1.382 -1.672 1.00 98.06 72 THR A CA 1
ATOM 549 C C . THR A 1 72 ? 7.811 -2.705 -2.424 1.00 98.06 72 THR A C 1
ATOM 551 O O . THR A 1 72 ? 7.729 -3.778 -1.816 1.00 98.06 72 THR A O 1
ATOM 554 N N . ALA A 1 73 ? 7.824 -2.632 -3.756 1.00 97.56 73 ALA A N 1
ATOM 555 C CA . ALA A 1 73 ? 8.003 -3.805 -4.601 1.00 97.56 73 ALA A CA 1
ATOM 556 C C . ALA A 1 73 ? 9.404 -4.395 -4.410 1.00 97.56 73 ALA A C 1
ATOM 558 O O . ALA A 1 73 ? 10.376 -3.664 -4.260 1.00 97.56 73 ALA A O 1
ATOM 559 N N . GLU A 1 74 ? 9.519 -5.721 -4.425 1.00 96.06 74 GLU A N 1
ATOM 560 C CA . GLU A 1 74 ? 10.818 -6.381 -4.259 1.00 96.06 74 GLU A CA 1
ATOM 561 C C . GLU A 1 74 ? 11.693 -6.210 -5.506 1.00 96.06 74 GLU A C 1
ATOM 563 O O . GLU A 1 74 ? 12.914 -6.099 -5.418 1.00 96.06 74 GLU A O 1
ATOM 568 N N . LYS A 1 75 ? 11.062 -6.182 -6.684 1.00 96.50 75 LYS A N 1
ATOM 569 C CA . LYS A 1 75 ? 11.732 -6.090 -7.980 1.00 96.50 75 LYS A CA 1
ATOM 570 C C . LYS A 1 75 ? 11.089 -5.003 -8.847 1.00 96.50 75 LYS A C 1
ATOM 572 O O . LYS A 1 75 ? 9.903 -4.698 -8.675 1.00 96.50 75 LYS A O 1
ATOM 577 N N . PRO A 1 76 ? 11.820 -4.450 -9.827 1.00 95.50 76 PRO A N 1
ATOM 578 C CA . PRO A 1 76 ? 11.233 -3.580 -10.841 1.00 95.50 76 PRO A CA 1
ATOM 579 C C . PRO A 1 76 ? 10.086 -4.282 -11.577 1.00 95.50 76 PRO A C 1
ATOM 581 O O . PRO A 1 76 ? 10.118 -5.498 -11.793 1.00 95.50 76 PRO A O 1
ATOM 584 N N . PHE A 1 77 ? 9.065 -3.529 -11.987 1.00 94.88 77 PHE A N 1
ATOM 585 C CA . PHE A 1 77 ? 8.000 -4.086 -12.824 1.00 94.88 77 PHE A CA 1
ATOM 586 C C . PHE A 1 77 ? 8.518 -4.418 -14.217 1.00 94.88 77 PHE A C 1
ATOM 588 O O . PHE A 1 77 ? 9.378 -3.715 -14.723 1.00 94.88 77 PHE A O 1
ATOM 595 N N . GLY A 1 78 ? 7.980 -5.448 -14.872 1.00 93.25 78 GLY A N 1
ATOM 596 C CA . GLY A 1 78 ? 8.202 -5.656 -16.308 1.00 93.25 78 GLY A CA 1
ATOM 597 C C . GLY A 1 78 ? 7.536 -4.568 -17.161 1.00 93.25 78 GLY A C 1
ATOM 598 O O . GLY A 1 78 ? 6.779 -3.746 -16.644 1.00 93.25 78 GLY A O 1
ATOM 599 N N . VAL A 1 79 ? 7.807 -4.569 -18.471 1.00 92.81 79 VAL A N 1
ATOM 600 C CA . VAL A 1 79 ? 7.113 -3.693 -19.433 1.00 92.81 79 VAL A CA 1
ATOM 601 C C . VAL A 1 79 ? 5.600 -3.920 -19.346 1.00 92.81 79 VAL A C 1
ATOM 603 O O . VAL A 1 79 ? 5.132 -5.056 -19.258 1.00 92.81 79 VAL A O 1
ATOM 606 N N . GLY A 1 80 ? 4.832 -2.833 -19.382 1.00 92.56 80 GLY A N 1
ATOM 607 C CA . GLY A 1 80 ? 3.380 -2.841 -19.264 1.00 92.56 80 GLY A CA 1
ATOM 608 C C . GLY A 1 80 ? 2.892 -2.275 -17.933 1.00 92.56 80 GLY A C 1
ATOM 609 O O . GLY A 1 80 ? 3.405 -1.277 -17.436 1.00 92.56 80 GLY A O 1
ATOM 610 N N . ARG A 1 81 ? 1.827 -2.867 -17.385 1.00 94.31 81 ARG A N 1
ATOM 611 C CA . ARG A 1 81 ? 1.134 -2.353 -16.194 1.00 94.31 81 ARG A CA 1
ATOM 612 C C . ARG A 1 81 ? 1.613 -3.065 -14.936 1.00 94.31 81 ARG A C 1
ATOM 614 O O . ARG A 1 81 ? 1.311 -4.242 -14.744 1.00 94.31 81 ARG A O 1
ATOM 621 N N . GLY A 1 82 ? 2.283 -2.329 -14.060 1.00 95.69 82 GLY A N 1
ATOM 622 C CA . GLY A 1 82 ? 2.579 -2.743 -12.693 1.00 95.69 82 GLY A CA 1
ATOM 623 C C . GLY A 1 82 ? 1.473 -2.317 -11.733 1.00 95.69 82 GLY A C 1
ATOM 624 O O . GLY A 1 82 ? 0.783 -1.328 -11.974 1.00 95.69 82 GLY A O 1
ATOM 625 N N . ARG A 1 83 ? 1.268 -3.053 -10.638 1.00 97.50 83 ARG A N 1
ATOM 626 C CA . ARG A 1 83 ? 0.268 -2.694 -9.622 1.00 97.50 83 ARG A CA 1
ATOM 627 C C . ARG A 1 83 ? 0.709 -3.109 -8.230 1.00 97.50 83 ARG A C 1
ATOM 629 O O . ARG A 1 83 ? 1.195 -4.226 -8.052 1.00 97.50 83 ARG A O 1
ATOM 636 N N . ILE A 1 84 ? 0.428 -2.250 -7.258 1.00 98.12 84 ILE A N 1
ATOM 637 C CA . ILE A 1 84 ? 0.436 -2.578 -5.832 1.00 98.12 84 ILE A CA 1
ATOM 638 C C . ILE A 1 84 ? -0.985 -2.379 -5.306 1.00 98.12 84 ILE A C 1
ATOM 640 O O . ILE A 1 84 ? -1.585 -1.326 -5.519 1.00 98.12 84 ILE A O 1
ATOM 644 N N . ASN A 1 85 ? -1.530 -3.393 -4.635 1.00 97.81 85 ASN A N 1
ATOM 645 C CA . ASN A 1 85 ? -2.810 -3.311 -3.933 1.00 97.81 85 ASN A CA 1
ATOM 646 C C . ASN A 1 85 ? -2.575 -3.460 -2.440 1.00 97.81 85 ASN A C 1
ATOM 648 O O . ASN A 1 85 ? -1.953 -4.434 -2.035 1.00 97.81 85 ASN A O 1
ATOM 652 N N . CYS A 1 86 ? -3.123 -2.564 -1.634 1.00 97.88 86 CYS A N 1
ATOM 653 C CA . CYS A 1 86 ? -3.092 -2.648 -0.183 1.00 97.88 86 CYS A CA 1
ATOM 654 C C . CYS A 1 86 ? -4.490 -2.898 0.363 1.00 97.88 86 CYS A C 1
ATOM 656 O O . CYS A 1 86 ? -5.459 -2.253 -0.04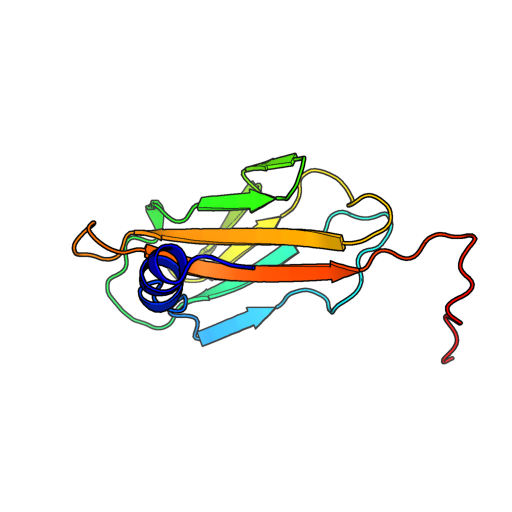3 1.00 97.88 86 CYS A O 1
ATOM 658 N N . THR A 1 87 ? -4.583 -3.828 1.306 1.00 97.25 87 THR A N 1
ATOM 659 C CA . THR A 1 87 ? -5.837 -4.244 1.928 1.00 97.25 87 THR A CA 1
ATOM 660 C C . THR A 1 87 ? -5.698 -4.298 3.431 1.00 97.25 87 THR A C 1
ATOM 662 O O . THR A 1 87 ? -4.685 -4.783 3.933 1.00 97.25 87 THR A O 1
ATOM 665 N N . MET A 1 88 ? -6.734 -3.865 4.137 1.00 97.00 88 MET A N 1
ATOM 666 C CA . MET A 1 88 ? -6.802 -3.927 5.593 1.00 97.00 88 MET A CA 1
ATOM 667 C C . MET A 1 88 ? -8.226 -4.315 6.008 1.00 97.00 88 MET A C 1
ATOM 669 O O . MET A 1 88 ? -9.168 -3.677 5.535 1.00 97.00 88 MET A O 1
ATOM 673 N N . PRO A 1 89 ? -8.429 -5.330 6.866 1.00 95.81 89 PRO A N 1
ATOM 674 C CA . PRO A 1 89 ? -9.749 -5.604 7.421 1.00 95.81 89 PRO A CA 1
ATOM 675 C C . PRO A 1 89 ? -10.272 -4.382 8.179 1.00 95.81 89 PRO A C 1
ATOM 677 O O . PRO A 1 89 ? -9.523 -3.715 8.895 1.00 95.81 89 PRO A O 1
ATOM 680 N N . ASP A 1 90 ? -11.564 -4.091 8.067 1.00 93.56 90 ASP A N 1
ATOM 681 C CA . ASP A 1 90 ? -12.176 -3.105 8.948 1.00 93.56 90 ASP A CA 1
ATOM 682 C C . ASP A 1 90 ? -12.317 -3.647 10.380 1.00 93.56 90 ASP A C 1
ATOM 684 O O . ASP A 1 90 ? -12.088 -4.829 10.654 1.00 93.56 90 ASP A O 1
ATOM 688 N N . ASN A 1 91 ? -12.701 -2.783 11.322 1.00 93.38 91 ASN A N 1
ATOM 689 C CA . ASN A 1 91 ? -12.830 -3.180 12.729 1.00 93.38 91 ASN A CA 1
ATOM 690 C C . ASN A 1 91 ? -13.883 -4.271 12.961 1.00 93.38 91 ASN A C 1
ATOM 692 O O . ASN A 1 91 ? -13.816 -4.967 13.968 1.00 93.38 91 ASN A O 1
ATOM 696 N N . SER A 1 92 ? -14.847 -4.433 12.048 1.00 91.56 92 SER A N 1
ATOM 697 C CA . SER A 1 92 ? -15.831 -5.513 12.137 1.00 91.56 92 SER A CA 1
ATOM 698 C C . SER A 1 92 ? -15.279 -6.855 11.646 1.00 91.56 92 SER A C 1
ATOM 700 O O . SER A 1 92 ? -15.871 -7.895 11.923 1.00 91.56 92 SER A O 1
ATOM 702 N N . GLY A 1 93 ? -14.186 -6.837 10.872 1.00 88.12 93 GLY A N 1
ATOM 703 C CA . GLY A 1 93 ? -13.619 -8.005 10.199 1.00 88.12 93 GLY A CA 1
ATOM 704 C C . GLY A 1 93 ? -14.469 -8.545 9.044 1.00 88.12 93 GLY A C 1
ATOM 705 O O . GLY A 1 93 ? -14.084 -9.531 8.423 1.00 88.12 93 GLY A O 1
ATOM 706 N N . ARG A 1 94 ? -15.619 -7.926 8.743 1.00 87.94 94 ARG A N 1
ATOM 707 C CA . ARG A 1 94 ? -16.547 -8.367 7.685 1.00 87.94 94 ARG A CA 1
ATOM 708 C C . ARG A 1 94 ? -16.299 -7.677 6.348 1.00 87.94 94 ARG A C 1
ATOM 710 O O . ARG A 1 94 ? -16.701 -8.196 5.310 1.00 87.94 94 ARG A O 1
ATOM 717 N N . HIS A 1 95 ? -15.655 -6.514 6.373 1.00 90.44 95 HIS A N 1
ATOM 718 C CA . HIS A 1 95 ? -15.318 -5.737 5.186 1.00 90.44 95 HIS A CA 1
ATOM 719 C C . HIS A 1 95 ? -13.831 -5.407 5.169 1.00 90.44 95 HIS A C 1
ATOM 721 O O . HIS A 1 95 ? -13.143 -5.508 6.182 1.00 90.44 95 HIS A O 1
ATOM 727 N N . TYR A 1 96 ? -13.351 -4.980 4.006 1.00 93.06 96 TYR A N 1
ATOM 728 C CA . TYR A 1 96 ? -11.968 -4.578 3.813 1.00 93.06 96 TYR A CA 1
ATOM 729 C C . TYR A 1 96 ? -11.904 -3.154 3.284 1.00 93.06 96 TYR A C 1
ATOM 731 O O . TYR A 1 96 ? -12.684 -2.748 2.415 1.00 93.06 96 TYR A O 1
ATOM 739 N N . TYR A 1 97 ? -10.940 -2.423 3.818 1.00 95.62 97 TYR A N 1
ATOM 740 C CA . TYR A 1 97 ? -10.387 -1.236 3.212 1.00 95.62 97 TYR A CA 1
ATOM 741 C C . TYR A 1 97 ? -9.460 -1.634 2.066 1.00 95.62 97 TYR A C 1
ATOM 743 O O . TYR A 1 97 ? -8.678 -2.579 2.202 1.00 95.62 97 TYR A O 1
ATOM 751 N N . TRP A 1 98 ? -9.547 -0.919 0.949 1.00 95.75 98 TRP A N 1
ATOM 752 C CA . TRP A 1 98 ? -8.785 -1.199 -0.261 1.00 95.75 98 TRP A CA 1
ATOM 753 C C . TRP A 1 98 ? -8.137 0.071 -0.811 1.00 95.75 98 TRP A C 1
ATOM 755 O O . TRP A 1 98 ? -8.767 1.127 -0.888 1.00 95.75 98 TRP A O 1
ATOM 765 N N . TYR A 1 99 ? -6.886 -0.059 -1.239 1.00 96.62 99 TYR A N 1
ATOM 766 C CA . TYR A 1 99 ? -6.158 0.921 -2.037 1.00 96.62 99 TYR A CA 1
ATOM 767 C C . TYR A 1 99 ? -5.422 0.199 -3.168 1.00 96.62 99 TYR A C 1
ATOM 769 O O . TYR A 1 99 ? -4.926 -0.911 -2.982 1.00 96.62 99 TYR A O 1
ATOM 777 N N . SER A 1 100 ? -5.351 0.807 -4.348 1.00 96.12 100 SER A N 1
ATOM 778 C CA . SER A 1 100 ? -4.629 0.254 -5.494 1.00 96.12 100 SER A CA 1
ATOM 779 C C . SER A 1 100 ? -3.965 1.383 -6.252 1.00 96.12 100 SER A C 1
ATOM 781 O O . SER A 1 100 ? -4.663 2.289 -6.695 1.00 96.12 100 SER A O 1
ATOM 783 N N . ASN A 1 101 ? -2.665 1.257 -6.500 1.00 97.38 101 ASN A N 1
ATOM 784 C CA . ASN A 1 101 ? -1.966 2.119 -7.441 1.00 97.38 101 ASN A CA 1
ATOM 785 C C . ASN A 1 101 ? -1.414 1.307 -8.614 1.00 97.38 101 ASN A C 1
ATOM 787 O O . ASN A 1 101 ? -0.979 0.162 -8.444 1.00 97.38 101 ASN A O 1
ATOM 791 N N . VAL A 1 102 ? -1.471 1.891 -9.808 1.00 96.94 102 VAL A N 1
ATOM 792 C CA . VAL A 1 102 ? -0.991 1.294 -11.057 1.00 96.94 102 VAL A CA 1
ATOM 793 C C . VAL A 1 102 ? 0.085 2.197 -11.633 1.00 96.94 102 VAL A C 1
ATOM 795 O O . VAL A 1 102 ? -0.099 3.405 -11.670 1.00 96.94 102 VAL A O 1
ATOM 798 N N . TRP A 1 103 ? 1.161 1.593 -12.123 1.00 96.44 103 TRP A N 1
ATOM 799 C CA . TRP A 1 103 ? 2.207 2.283 -12.869 1.00 96.44 103 TRP A CA 1
ATOM 800 C C . TRP A 1 103 ? 2.304 1.704 -14.271 1.00 96.44 103 TRP A C 1
ATOM 802 O O . TRP A 1 103 ? 2.026 0.517 -14.490 1.00 96.44 103 TRP A O 1
ATOM 812 N N . ILE A 1 104 ? 2.743 2.529 -15.210 1.00 95.25 104 ILE A N 1
ATOM 813 C CA . ILE A 1 104 ? 3.059 2.122 -16.575 1.00 95.25 104 ILE A CA 1
ATOM 814 C C . ILE A 1 104 ? 4.577 2.080 -16.744 1.00 95.25 104 ILE A C 1
ATOM 816 O O . ILE A 1 104 ? 5.256 3.071 -16.498 1.00 95.25 104 ILE A O 1
ATOM 820 N N . ARG A 1 105 ? 5.117 0.946 -17.194 1.00 92.69 105 ARG A N 1
ATOM 821 C CA . ARG A 1 105 ? 6.494 0.837 -17.685 1.00 92.69 105 ARG A CA 1
ATOM 822 C C . ARG A 1 105 ? 6.461 0.724 -19.204 1.00 92.69 105 ARG A C 1
ATOM 824 O O . ARG A 1 105 ? 5.939 -0.259 -19.735 1.00 92.69 105 ARG A O 1
ATOM 831 N N . SER A 1 106 ? 6.985 1.724 -19.904 1.00 87.19 106 SER A N 1
ATOM 832 C CA . SER A 1 106 ? 7.127 1.688 -21.362 1.00 87.19 106 SER A CA 1
ATOM 833 C C . SER A 1 106 ? 8.186 0.667 -21.790 1.00 87.19 106 SER A C 1
ATOM 835 O O . SER A 1 106 ? 9.106 0.339 -21.038 1.00 87.19 106 SER A O 1
ATOM 837 N N . SER A 1 107 ? 8.030 0.127 -23.001 1.00 80.25 107 SER A N 1
ATOM 838 C CA . SER A 1 107 ? 9.097 -0.643 -23.645 1.00 80.25 107 SER A CA 1
ATOM 839 C C . SER A 1 107 ? 10.167 0.322 -24.160 1.00 80.25 107 SER A C 1
ATOM 841 O O . SER A 1 107 ? 9.779 1.371 -24.677 1.00 80.25 107 SER A O 1
ATOM 843 N N . PRO A 1 108 ? 11.464 -0.030 -24.124 1.00 67.88 108 PRO A N 1
ATOM 844 C CA . PRO A 1 108 ? 12.503 0.727 -24.826 1.00 67.88 108 PRO A CA 1
ATOM 845 C C . PRO A 1 108 ? 12.188 0.934 -26.319 1.00 67.88 108 PRO A C 1
ATOM 847 O O . PRO A 1 108 ? 12.477 1.990 -26.868 1.00 67.88 108 PRO A O 1
ATOM 850 N N . ASP A 1 109 ? 11.518 -0.037 -26.950 1.00 63.03 109 ASP A N 1
ATOM 851 C CA . ASP A 1 109 ? 11.202 -0.028 -28.390 1.00 63.03 109 ASP A CA 1
ATOM 852 C C . ASP A 1 109 ? 9.903 0.715 -28.742 1.00 63.03 109 ASP A C 1
ATO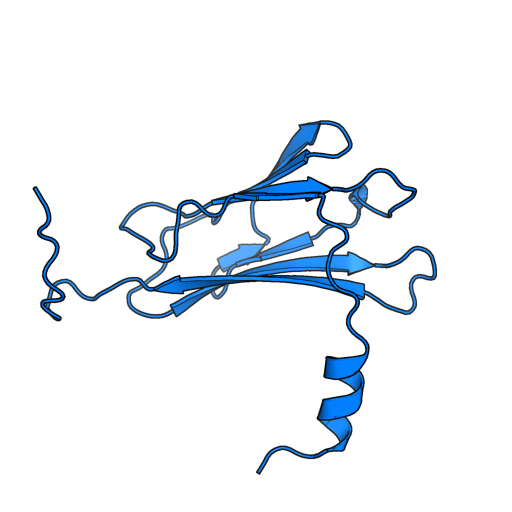M 854 O O . ASP A 1 109 ? 9.517 0.816 -29.906 1.00 63.03 109 ASP A O 1
ATOM 858 N N . GLN A 1 110 ? 9.179 1.208 -27.737 1.00 52.62 110 GLN A N 1
ATOM 859 C CA . GLN A 1 110 ? 7.965 1.997 -27.923 1.00 52.62 110 GLN A CA 1
ATOM 860 C C . GLN A 1 110 ? 8.307 3.428 -27.529 1.00 52.62 110 GLN A C 1
ATOM 862 O O . GLN A 1 110 ? 8.197 3.796 -26.361 1.00 52.62 110 GLN A O 1
ATOM 867 N N . GLY A 1 111 ? 8.769 4.203 -28.514 1.00 50.03 111 GLY A N 1
ATOM 868 C CA . GLY A 1 111 ? 9.170 5.603 -28.386 1.00 50.03 111 GLY A CA 1
ATOM 869 C C . GLY A 1 111 ? 8.045 6.513 -27.893 1.00 50.03 111 GLY A C 1
ATOM 870 O O . GLY A 1 111 ? 7.456 7.267 -28.661 1.00 50.03 111 GLY A O 1
ATOM 871 N N . TYR A 1 112 ? 7.769 6.475 -26.593 1.00 52.62 112 TYR A N 1
ATOM 872 C CA . TYR A 1 112 ? 7.131 7.576 -25.894 1.00 52.62 112 TYR A CA 1
ATOM 873 C C . TYR A 1 112 ? 8.232 8.544 -25.495 1.00 52.62 112 TYR A C 1
ATOM 875 O O . TYR A 1 112 ? 9.006 8.285 -24.579 1.00 52.62 112 TYR A O 1
ATOM 883 N N . VAL A 1 113 ? 8.300 9.625 -26.267 1.00 50.59 113 VAL A N 1
ATOM 884 C CA . VAL A 1 113 ? 9.197 10.771 -26.142 1.00 50.59 113 VAL A CA 1
ATOM 885 C C . VAL A 1 113 ? 9.344 11.178 -24.674 1.00 50.59 113 VAL A C 1
ATOM 887 O O . VAL A 1 113 ? 8.486 11.851 -24.106 1.00 50.59 113 VAL A O 1
ATOM 890 N N . SER A 1 114 ? 10.439 10.761 -24.049 1.00 48.22 114 SER A N 1
ATOM 891 C CA . SER A 1 114 ? 10.926 11.349 -22.810 1.00 48.22 114 SER A CA 1
ATOM 892 C C . SER A 1 114 ? 11.803 12.540 -23.173 1.00 48.22 114 SER A C 1
ATOM 894 O O . SER A 1 114 ? 13.022 12.449 -23.123 1.00 48.22 114 SER A O 1
ATOM 896 N N . GLU A 1 115 ? 11.173 13.647 -23.556 1.00 46.50 115 GLU A N 1
ATOM 897 C CA . GLU A 1 115 ? 11.807 14.962 -23.541 1.00 46.50 115 GLU A CA 1
ATOM 898 C C . GLU A 1 115 ? 10.801 15.989 -23.027 1.00 46.50 115 GLU A C 1
ATOM 900 O O . GLU A 1 115 ? 9.878 16.406 -23.724 1.00 46.50 115 GLU A O 1
ATOM 905 N N . LYS A 1 116 ? 11.017 16.427 -21.789 1.00 38.66 116 LYS A N 1
ATOM 906 C CA . LYS A 1 116 ? 11.100 17.860 -21.530 1.00 38.66 116 LYS A CA 1
ATOM 907 C C . LYS A 1 116 ? 12.335 18.103 -20.674 1.00 38.66 116 LYS A C 1
ATOM 909 O O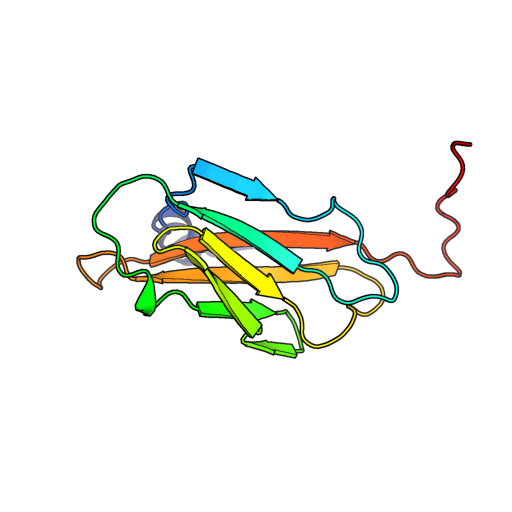 . LYS A 1 116 ? 12.369 17.699 -19.513 1.00 38.66 116 LYS A O 1
ATOM 914 N N . SER A 1 117 ? 13.345 18.668 -21.335 1.00 39.78 117 SER A N 1
ATOM 915 C CA . SER A 1 117 ? 14.452 19.413 -20.736 1.00 39.78 117 SER A CA 1
ATOM 916 C C . SER A 1 117 ? 13.951 20.583 -19.895 1.00 39.78 117 SER A C 1
ATOM 918 O O . SER A 1 117 ? 12.824 21.065 -20.165 1.00 39.78 117 SER A O 1
#